Protein AF-A0A0N4X439-F1 (afdb_monomer_lite)

InterPro domains:
  IPR001304 C-type lectin-like [PF00059] (87-167)
  IPR001304 C-type lectin-like [PS50041] (74-163)
  IPR001304 C-type lectin-like [SM00034] (69-178)
  IPR016186 C-type lectin-like/link domain superfamily [G3DSA:3.10.100.10] (68-178)
  IPR016187 C-type lectin fold [SSF56436] (50-163)

Radius of gyration: 21.99 Å; chains: 1; bounding box: 56×57×50 Å

Structure (mmCIF, N/CA/C/O backbone):
data_AF-A0A0N4X439-F1
#
_entry.id   AF-A0A0N4X439-F1
#
loop_
_atom_site.group_PDB
_atom_site.id
_atom_site.type_symbol
_atom_site.label_atom_id
_atom_site.label_alt_id
_atom_site.label_comp_id
_atom_site.label_asym_id
_atom_site.label_entity_id
_atom_site.label_seq_id
_atom_site.pdbx_PDB_ins_code
_atom_site.Cartn_x
_atom_site.Cartn_y
_atom_site.Cartn_z
_atom_site.occupancy
_atom_site.B_iso_or_equiv
_atom_site.auth_seq_id
_atom_site.auth_comp_id
_atom_site.auth_asym_id
_atom_site.auth_atom_id
_atom_site.pdbx_PDB_model_num
ATOM 1 N N . MET A 1 1 ? -13.871 14.972 -14.696 1.00 37.12 1 MET A N 1
ATOM 2 C CA . MET A 1 1 ? -13.386 15.792 -13.571 1.00 37.12 1 MET A CA 1
ATOM 3 C C . MET A 1 1 ? -11.937 15.404 -13.429 1.00 37.12 1 MET A C 1
ATOM 5 O O . MET A 1 1 ? -11.661 14.242 -13.175 1.00 37.12 1 MET A O 1
ATOM 9 N N . ASP A 1 2 ? -11.065 16.296 -13.880 1.00 40.38 2 ASP A N 1
ATOM 10 C CA . ASP A 1 2 ? -9.636 16.041 -14.031 1.00 40.38 2 ASP A CA 1
ATOM 11 C C . ASP A 1 2 ? -8.982 16.461 -12.712 1.00 40.38 2 ASP A C 1
ATOM 13 O O . ASP A 1 2 ? -8.786 17.651 -12.449 1.00 40.38 2 ASP A O 1
ATOM 17 N N . ASP A 1 3 ? -8.785 15.489 -11.824 1.00 44.50 3 ASP A N 1
ATOM 18 C CA . ASP A 1 3 ? -8.271 15.721 -10.478 1.00 44.50 3 ASP A CA 1
ATOM 19 C C . ASP A 1 3 ? -6.761 15.969 -10.565 1.00 44.50 3 ASP A C 1
ATOM 21 O O . ASP A 1 3 ? -5.927 15.061 -10.506 1.00 44.50 3 ASP A O 1
ATOM 25 N N . GLY A 1 4 ? -6.421 17.238 -10.791 1.00 45.78 4 GLY A N 1
ATOM 26 C CA . GLY A 1 4 ? -5.058 17.743 -10.850 1.00 45.78 4 GLY A CA 1
ATOM 27 C C . GLY A 1 4 ? -4.188 17.287 -9.672 1.00 45.78 4 GLY A C 1
ATOM 28 O O . GLY A 1 4 ? -4.619 17.253 -8.524 1.00 45.78 4 GLY A O 1
ATOM 29 N N . MET A 1 5 ? -2.924 16.999 -10.002 1.00 53.34 5 MET A N 1
ATOM 30 C CA . MET A 1 5 ? -1.854 16.444 -9.159 1.00 53.34 5 MET A CA 1
ATOM 31 C C . MET A 1 5 ? -2.091 15.007 -8.678 1.00 53.34 5 MET A C 1
ATOM 33 O O . MET A 1 5 ? -2.625 14.747 -7.604 1.00 53.34 5 MET A O 1
ATOM 37 N N . GLY A 1 6 ? -1.573 14.054 -9.459 1.00 61.41 6 GLY A N 1
ATOM 38 C CA . GLY A 1 6 ? -1.494 12.657 -9.046 1.00 61.41 6 GLY A CA 1
ATOM 39 C C . GLY A 1 6 ? -0.698 12.472 -7.747 1.00 61.41 6 GLY A C 1
ATOM 40 O O . GLY A 1 6 ? 0.216 13.242 -7.430 1.00 61.41 6 GLY A O 1
ATOM 41 N N . GLN A 1 7 ? -1.031 11.421 -7.005 1.00 71.25 7 GLN A N 1
ATOM 42 C CA . GLN A 1 7 ? -0.394 11.075 -5.733 1.00 71.25 7 GLN A CA 1
ATOM 43 C C . GLN A 1 7 ? 0.435 9.800 -5.890 1.00 71.25 7 GLN A C 1
ATOM 45 O O . GLN A 1 7 ? 0.277 9.064 -6.868 1.00 71.25 7 GLN A O 1
ATOM 50 N N . SER A 1 8 ? 1.354 9.556 -4.952 1.00 79.12 8 SER A N 1
ATOM 51 C CA . SER A 1 8 ? 2.033 8.255 -4.896 1.00 79.12 8 SER A CA 1
ATOM 52 C C . SER A 1 8 ? 1.003 7.182 -4.540 1.00 79.12 8 SER A C 1
ATOM 54 O O . SER A 1 8 ? -0.065 7.497 -4.024 1.00 79.12 8 SER A O 1
ATOM 56 N N . PHE A 1 9 ? 1.299 5.912 -4.789 1.00 79.94 9 PHE A N 1
ATOM 57 C CA . PHE A 1 9 ? 0.389 4.826 -4.431 1.00 79.94 9 PHE A CA 1
ATOM 58 C C . PHE A 1 9 ? 1.148 3.593 -3.964 1.00 79.94 9 PHE A C 1
ATOM 60 O O . PHE A 1 9 ? 2.290 3.368 -4.380 1.00 79.94 9 PHE A O 1
ATOM 67 N N . ALA A 1 10 ? 0.519 2.832 -3.073 1.00 83.50 10 ALA A N 1
ATOM 68 C CA . ALA A 1 10 ? 1.019 1.553 -2.599 1.00 83.50 10 ALA A CA 1
ATOM 69 C C . ALA A 1 10 ? 0.072 0.451 -3.071 1.00 83.50 10 ALA A C 1
ATOM 71 O O . ALA A 1 10 ? -1.150 0.608 -3.031 1.00 83.50 10 ALA A O 1
ATOM 72 N N . TYR A 1 11 ? 0.633 -0.654 -3.540 1.00 87.69 11 TYR A N 1
ATOM 73 C CA . TYR A 1 11 ? -0.148 -1.771 -4.045 1.00 87.69 11 TYR A CA 1
ATOM 74 C C . TYR A 1 11 ? 0.388 -3.088 -3.527 1.00 87.69 11 TYR A C 1
ATOM 76 O O . TYR A 1 11 ? 1.586 -3.230 -3.269 1.00 87.69 11 TYR A O 1
ATOM 84 N N . GLU A 1 12 ? -0.524 -4.033 -3.366 1.00 90.94 12 GLU A N 1
ATOM 85 C CA . GLU A 1 12 ? -0.240 -5.346 -2.825 1.00 90.94 12 GLU A CA 1
ATOM 86 C C . GLU A 1 12 ? -0.400 -6.435 -3.876 1.00 90.94 12 GLU A C 1
ATOM 88 O O . GLU A 1 12 ? -1.192 -6.319 -4.817 1.00 90.94 12 GLU A O 1
ATOM 93 N N . LYS A 1 13 ? 0.382 -7.499 -3.709 1.00 89.00 13 LYS A N 1
ATOM 94 C CA . LYS A 1 13 ? 0.334 -8.690 -4.548 1.00 89.00 13 LYS A CA 1
ATOM 95 C C . LYS A 1 13 ? 0.614 -9.944 -3.726 1.00 89.00 13 LYS A C 1
ATOM 97 O O . LYS A 1 13 ? 1.449 -9.929 -2.819 1.00 89.00 13 LYS A O 1
ATOM 102 N N . HIS A 1 14 ? -0.030 -11.055 -4.075 1.00 83.81 14 HIS A N 1
ATOM 103 C CA . HIS A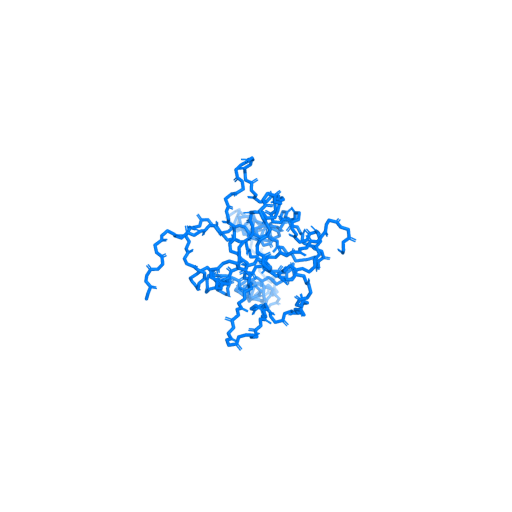 1 14 ? 0.280 -12.349 -3.477 1.00 83.81 14 HIS A CA 1
ATOM 104 C C . HIS A 1 14 ? 1.723 -12.768 -3.785 1.00 83.81 14 HIS A C 1
ATOM 106 O O . HIS A 1 14 ? 2.148 -12.804 -4.939 1.00 83.81 14 HIS A O 1
ATOM 112 N N . LYS A 1 15 ? 2.461 -13.165 -2.742 1.00 69.19 15 LYS A N 1
ATOM 113 C CA . LYS A 1 15 ? 3.865 -13.602 -2.827 1.00 69.19 15 LYS A CA 1
ATOM 114 C C . LYS A 1 15 ? 4.109 -14.729 -3.845 1.00 69.19 15 LYS A C 1
ATOM 116 O O . LYS A 1 15 ? 5.199 -14.827 -4.394 1.00 69.19 15 LYS A O 1
ATOM 121 N N . ASN A 1 16 ? 3.094 -15.556 -4.102 1.00 64.06 16 ASN A N 1
ATOM 122 C CA . ASN A 1 16 ? 3.190 -16.746 -4.951 1.00 64.06 16 ASN A CA 1
ATOM 123 C C . ASN A 1 16 ? 2.670 -16.534 -6.385 1.00 64.06 16 ASN A C 1
ATOM 125 O O . ASN A 1 16 ? 2.651 -17.479 -7.169 1.00 64.06 16 ASN A O 1
ATOM 129 N N . GLU A 1 17 ? 2.238 -15.326 -6.754 1.00 59.78 17 GLU A N 1
ATOM 130 C CA . GLU A 1 17 ? 1.766 -15.051 -8.114 1.00 59.78 17 GLU A CA 1
ATOM 131 C C . GLU A 1 17 ? 2.935 -14.710 -9.046 1.00 59.78 17 GLU A C 1
ATOM 133 O O . GLU A 1 17 ? 3.241 -13.544 -9.330 1.00 59.78 17 GLU A O 1
ATOM 138 N N . MET A 1 18 ? 3.596 -15.758 -9.540 1.00 47.88 18 MET A N 1
ATOM 139 C CA . MET A 1 18 ? 4.595 -15.668 -10.604 1.00 47.88 18 MET A CA 1
ATOM 140 C C . MET A 1 18 ? 3.957 -15.151 -11.904 1.00 47.88 18 MET A C 1
ATOM 142 O O . MET A 1 18 ? 2.760 -15.313 -12.154 1.00 47.88 18 MET A O 1
ATOM 146 N N . HIS A 1 19 ? 4.734 -14.462 -12.741 1.00 52.41 19 HIS A N 1
ATOM 147 C CA . HIS A 1 19 ? 4.234 -13.965 -14.018 1.00 52.41 19 HIS A CA 1
ATOM 148 C C . HIS A 1 19 ? 3.941 -15.172 -14.945 1.00 52.41 19 HIS A C 1
ATOM 150 O O . HIS A 1 19 ? 4.848 -15.941 -15.226 1.00 52.41 19 HIS A O 1
ATOM 156 N N . PRO A 1 20 ? 2.730 -15.367 -15.496 1.00 46.75 20 PRO A N 1
ATOM 157 C CA . PRO A 1 20 ? 2.397 -16.554 -16.285 1.00 46.75 20 PRO A CA 1
ATOM 158 C C . PRO A 1 20 ? 3.124 -16.617 -17.628 1.00 46.75 20 PRO A C 1
ATOM 160 O O . PRO A 1 20 ? 3.239 -17.693 -18.197 1.00 46.75 20 PRO A O 1
ATOM 163 N N . LYS A 1 21 ? 3.693 -15.502 -18.120 1.00 48.53 21 LYS A N 1
ATOM 164 C CA . LYS A 1 21 ? 4.634 -15.569 -19.258 1.00 48.53 21 LYS A CA 1
ATOM 165 C C . LYS A 1 21 ? 5.947 -16.280 -18.902 1.00 48.53 21 LYS A C 1
ATOM 167 O O . LYS A 1 21 ? 6.631 -16.742 -19.800 1.00 48.53 21 LYS A O 1
ATOM 172 N N . GLU A 1 22 ? 6.297 -16.340 -17.622 1.00 52.00 22 GLU A N 1
ATOM 173 C CA . GLU A 1 22 ? 7.492 -17.011 -17.104 1.00 52.00 22 GLU A CA 1
ATOM 174 C C . GLU A 1 22 ? 7.199 -18.497 -16.849 1.00 52.00 22 GLU A C 1
ATOM 176 O O . GLU A 1 22 ? 7.981 -19.349 -17.249 1.00 52.00 22 GLU A O 1
ATOM 181 N N . GLU A 1 23 ? 6.008 -18.826 -16.332 1.00 48.81 23 GLU A N 1
ATOM 182 C CA . GLU A 1 23 ? 5.545 -20.215 -16.174 1.00 48.81 23 GLU A CA 1
ATOM 183 C C . GLU A 1 23 ? 5.396 -20.952 -17.519 1.00 48.81 23 GLU A C 1
ATOM 185 O O . GLU A 1 23 ? 5.791 -22.112 -17.638 1.00 48.81 23 GLU A O 1
ATOM 190 N N . GLU A 1 24 ? 4.855 -20.300 -18.556 1.00 54.91 24 GLU A N 1
ATOM 191 C CA . GLU A 1 24 ? 4.787 -20.904 -19.896 1.00 54.91 24 GLU A CA 1
ATOM 192 C C . GLU A 1 24 ? 6.166 -21.077 -20.533 1.00 54.91 24 GLU A C 1
ATOM 194 O O . GLU A 1 24 ? 6.411 -22.079 -21.206 1.00 54.91 24 GLU A O 1
ATOM 199 N N . PHE A 1 25 ? 7.082 -20.137 -20.295 1.00 54.41 25 PHE A N 1
ATOM 200 C CA . PHE A 1 25 ? 8.450 -20.229 -20.787 1.00 54.41 25 PHE A CA 1
ATOM 201 C C . PHE A 1 25 ? 9.193 -21.396 -20.117 1.00 54.41 25 PHE A C 1
ATOM 203 O O . PHE A 1 25 ? 9.752 -22.232 -20.822 1.00 54.41 25 PHE A O 1
ATOM 210 N N . GLU A 1 26 ? 9.095 -21.544 -18.792 1.00 55.72 26 GLU A N 1
ATOM 211 C CA . GLU A 1 26 ? 9.622 -22.693 -18.034 1.00 55.72 26 GLU A CA 1
ATOM 212 C C . GLU A 1 26 ? 9.026 -24.030 -18.506 1.00 55.72 26 GLU A C 1
ATOM 214 O O . GLU A 1 26 ? 9.758 -24.992 -18.759 1.00 55.72 26 GLU A O 1
ATOM 219 N N . LYS A 1 27 ? 7.704 -24.097 -18.727 1.00 55.94 27 LYS A N 1
ATOM 220 C CA . LYS A 1 27 ? 7.048 -25.302 -19.268 1.00 55.94 27 LYS A CA 1
ATOM 221 C C . LYS A 1 27 ? 7.543 -25.652 -20.673 1.00 55.94 27 LYS A C 1
ATOM 223 O O . LYS A 1 27 ? 7.766 -26.829 -20.956 1.00 55.94 27 LYS A O 1
ATOM 228 N N . LEU A 1 28 ? 7.744 -24.661 -21.544 1.00 57.59 28 LEU A N 1
ATOM 229 C CA . LEU A 1 28 ? 8.279 -24.862 -22.897 1.00 57.59 28 LEU A CA 1
ATOM 230 C C . LEU A 1 28 ? 9.738 -25.334 -22.876 1.00 57.59 28 LEU A C 1
ATOM 232 O O . LEU A 1 28 ? 10.108 -26.230 -23.640 1.00 57.59 28 LEU A O 1
ATOM 236 N N . LEU A 1 29 ? 10.553 -24.783 -21.978 1.00 56.50 29 LEU A N 1
ATOM 237 C CA . LEU A 1 29 ? 11.949 -25.178 -21.806 1.00 56.50 29 LEU A CA 1
ATOM 238 C C . LEU A 1 29 ? 12.058 -26.610 -21.300 1.00 56.50 29 LEU A C 1
ATOM 240 O O . LEU A 1 29 ? 12.725 -27.424 -21.939 1.00 56.50 29 LEU A O 1
ATOM 244 N N . MET A 1 30 ? 11.332 -26.953 -20.233 1.00 57.75 30 MET A N 1
ATOM 245 C CA . MET A 1 30 ? 11.278 -28.323 -19.721 1.00 57.75 30 MET A CA 1
ATOM 246 C C . MET A 1 30 ? 10.784 -29.304 -20.787 1.00 57.75 30 MET A C 1
ATOM 248 O O . MET A 1 30 ? 11.376 -30.365 -20.978 1.00 57.75 30 MET A O 1
ATOM 252 N N . TYR A 1 31 ? 9.751 -28.935 -21.546 1.00 60.59 31 TYR A N 1
ATOM 253 C CA . TYR A 1 31 ? 9.226 -29.763 -22.629 1.00 60.59 31 TYR A CA 1
ATOM 254 C C . TYR A 1 31 ? 10.255 -30.011 -23.747 1.00 60.59 31 TYR A C 1
ATOM 256 O O . TYR A 1 31 ? 10.371 -31.138 -24.234 1.00 60.59 31 TYR A O 1
ATOM 264 N N . SER A 1 32 ? 11.040 -28.997 -24.128 1.00 54.56 32 SER A N 1
ATOM 265 C CA . SER A 1 32 ? 12.097 -29.137 -25.142 1.00 54.56 32 SER A CA 1
ATOM 266 C C . SER A 1 32 ? 13.274 -30.009 -24.682 1.00 54.56 32 SER A C 1
ATOM 268 O O . SER A 1 32 ? 13.804 -30.784 -25.480 1.00 54.56 32 SER A O 1
ATOM 270 N N . VAL A 1 33 ? 13.630 -29.943 -23.392 1.00 58.41 33 VAL A N 1
ATOM 271 C CA . VAL A 1 33 ? 14.689 -30.754 -22.767 1.00 58.41 33 VAL A CA 1
ATOM 272 C C . VAL A 1 33 ? 14.274 -32.225 -22.662 1.00 58.41 33 VAL A C 1
ATOM 274 O O . VAL A 1 33 ? 15.078 -33.113 -22.928 1.00 58.41 33 VAL A O 1
ATOM 277 N N . ILE A 1 34 ? 13.009 -32.500 -22.328 1.00 57.09 34 ILE A N 1
ATOM 278 C CA . ILE A 1 34 ? 12.497 -33.868 -22.141 1.00 57.09 34 ILE A CA 1
ATOM 279 C C . ILE A 1 34 ? 12.290 -34.596 -23.482 1.00 57.09 34 ILE A C 1
ATOM 281 O O . ILE A 1 34 ? 12.507 -35.805 -23.562 1.00 57.09 34 ILE A O 1
ATOM 285 N N . LYS A 1 35 ? 11.880 -33.894 -24.551 1.00 55.78 35 LYS A N 1
ATOM 286 C CA . LYS A 1 35 ? 11.584 -34.523 -25.855 1.00 55.78 35 LYS A CA 1
ATOM 287 C C . LYS A 1 35 ? 12.792 -34.772 -26.761 1.00 55.78 35 LYS A C 1
ATOM 289 O O . LYS A 1 35 ? 12.646 -35.512 -27.730 1.00 55.78 35 LYS A O 1
ATOM 294 N N . ASN A 1 36 ? 13.960 -34.207 -26.456 1.00 49.03 36 ASN A N 1
ATOM 295 C CA . ASN A 1 36 ? 15.208 -34.473 -27.178 1.00 49.03 36 ASN A CA 1
ATOM 296 C C . ASN A 1 36 ? 16.216 -35.200 -26.271 1.00 49.03 36 ASN A C 1
ATOM 298 O O . ASN A 1 36 ? 17.145 -34.573 -25.757 1.00 49.03 36 ASN A O 1
ATOM 302 N N . PRO A 1 37 ? 16.075 -36.523 -26.065 1.00 48.06 37 PRO A N 1
ATOM 303 C CA . PRO A 1 37 ? 17.110 -37.304 -25.405 1.00 48.06 37 PRO A CA 1
ATOM 304 C C . PRO A 1 37 ? 18.394 -37.247 -26.244 1.00 48.06 37 PRO A C 1
ATOM 306 O O . PRO A 1 37 ? 18.411 -37.604 -27.425 1.00 48.06 37 PRO A O 1
ATOM 309 N N . ILE A 1 38 ? 19.465 -36.749 -25.627 1.00 57.25 38 ILE A N 1
ATOM 310 C CA . ILE A 1 38 ? 20.761 -36.466 -26.247 1.00 57.25 38 ILE A CA 1
ATOM 311 C C . ILE A 1 38 ? 21.395 -37.776 -26.744 1.00 57.25 38 ILE A C 1
ATOM 313 O O . ILE A 1 38 ? 22.134 -38.440 -26.026 1.00 57.25 38 ILE A O 1
ATOM 317 N N . SER A 1 39 ? 21.113 -38.148 -27.992 1.00 50.69 39 SER A N 1
ATOM 318 C CA . SER A 1 39 ? 21.752 -39.267 -28.708 1.00 50.69 39 SER A CA 1
ATOM 319 C C . SER A 1 39 ? 22.757 -38.796 -29.767 1.00 50.69 39 SER A C 1
ATOM 321 O O . SER A 1 39 ? 23.228 -39.570 -30.593 1.00 50.69 39 SER A O 1
ATOM 323 N N . SER A 1 40 ? 23.159 -37.527 -29.704 1.00 50.97 40 SER A N 1
ATOM 324 C CA . SER A 1 40 ? 24.302 -36.988 -30.439 1.00 50.97 40 SER A CA 1
ATOM 325 C C . SER A 1 40 ? 25.031 -35.993 -29.542 1.00 50.97 40 SER A C 1
ATOM 327 O O . SER A 1 40 ? 24.826 -34.783 -29.617 1.00 50.97 40 SER A O 1
ATOM 329 N N . LEU A 1 41 ? 25.875 -36.504 -28.640 1.00 54.56 41 LEU A N 1
ATOM 330 C CA . LEU A 1 41 ? 26.875 -35.693 -27.942 1.00 54.56 41 LEU A CA 1
ATOM 331 C C . LEU A 1 41 ? 27.996 -35.329 -28.931 1.00 54.56 41 LEU A C 1
ATOM 333 O O . LEU A 1 41 ? 29.147 -35.741 -28.793 1.00 54.56 41 LEU A O 1
ATOM 337 N N . CYS A 1 42 ? 27.656 -34.546 -29.956 1.00 49.53 42 CYS A N 1
ATOM 338 C CA . CYS A 1 42 ? 28.633 -33.697 -30.617 1.00 49.53 42 CYS A CA 1
ATOM 339 C C . CYS A 1 42 ? 29.165 -32.761 -29.530 1.00 49.53 42 CYS A C 1
ATOM 341 O O . CYS A 1 42 ? 28.351 -32.135 -28.849 1.00 49.53 42 CYS A O 1
ATOM 343 N N . ARG A 1 43 ? 30.4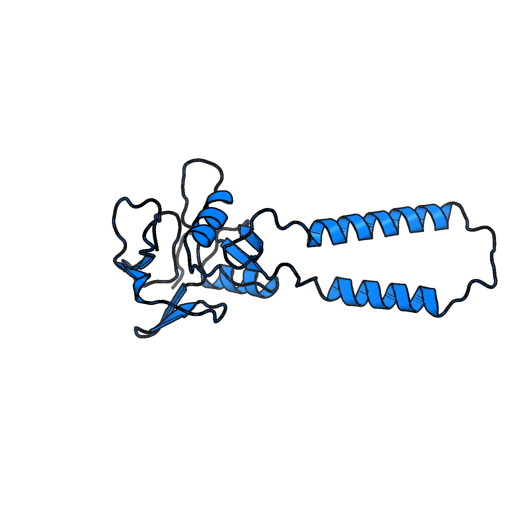93 -32.746 -29.319 1.00 59.47 43 ARG A N 1
ATOM 344 C CA . ARG A 1 43 ? 31.212 -31.891 -28.354 1.00 59.47 43 ARG A CA 1
ATOM 345 C C . ARG A 1 43 ? 30.409 -30.619 -28.118 1.00 59.47 43 ARG A C 1
ATOM 347 O O . ARG A 1 43 ? 30.313 -29.816 -29.045 1.00 59.47 43 ARG A O 1
ATOM 354 N N . ILE A 1 44 ? 29.783 -30.485 -26.945 1.00 58.91 44 ILE A N 1
ATOM 355 C CA . ILE A 1 44 ? 28.987 -29.300 -26.619 1.00 58.91 44 ILE A CA 1
ATOM 356 C C . ILE A 1 44 ? 29.923 -28.126 -26.873 1.00 58.91 44 ILE A C 1
ATOM 358 O O . ILE A 1 44 ? 30.952 -27.995 -26.213 1.00 58.91 44 ILE A O 1
ATOM 362 N N . SER A 1 45 ? 29.658 -27.376 -27.944 1.00 65.19 45 SER A N 1
ATOM 363 C CA . SER A 1 45 ? 30.556 -26.302 -28.343 1.00 65.19 45 SER A CA 1
ATOM 364 C C . SER A 1 45 ? 30.641 -25.343 -27.164 1.00 65.19 45 SER A C 1
ATOM 366 O O . SER A 1 45 ? 29.626 -25.093 -26.514 1.00 65.19 45 SER A O 1
ATOM 368 N N . VAL A 1 46 ? 31.820 -24.776 -26.905 1.00 68.44 46 VAL A N 1
ATOM 369 C CA . VAL A 1 46 ? 32.007 -23.739 -25.873 1.00 68.44 46 VAL A CA 1
ATOM 370 C C . VAL A 1 46 ? 30.945 -22.636 -26.022 1.00 68.44 46 VAL A C 1
ATOM 372 O O . VAL A 1 46 ? 30.512 -22.047 -25.039 1.00 68.44 46 VAL A O 1
ATOM 375 N N . VAL A 1 47 ? 30.443 -22.418 -27.244 1.00 73.44 47 VAL A N 1
ATOM 376 C CA . VAL A 1 47 ? 29.308 -21.536 -27.549 1.00 73.44 47 VAL A CA 1
ATOM 377 C C . VAL A 1 47 ? 28.007 -21.977 -26.862 1.00 73.44 47 VAL A C 1
ATOM 379 O O . VAL A 1 47 ? 27.353 -21.150 -26.241 1.00 73.44 47 VAL A O 1
ATOM 382 N N . MET A 1 48 ? 27.632 -23.257 -26.916 1.00 78.38 48 MET A N 1
ATOM 383 C CA . MET A 1 48 ? 26.408 -23.772 -26.285 1.00 78.38 48 MET A CA 1
ATOM 384 C C . MET A 1 48 ? 26.492 -23.766 -24.755 1.00 78.38 48 MET A C 1
ATOM 386 O O . MET A 1 48 ? 25.500 -23.469 -24.100 1.00 78.38 48 MET A O 1
ATOM 390 N N . GLU A 1 49 ? 27.668 -24.023 -24.179 1.00 81.62 49 GLU A N 1
ATOM 391 C CA . GLU A 1 49 ? 27.882 -23.910 -22.730 1.00 81.62 49 GLU A CA 1
ATOM 392 C C . GLU A 1 49 ? 27.785 -22.452 -22.259 1.00 81.62 49 GLU A C 1
ATOM 394 O O . GLU A 1 49 ? 27.120 -22.159 -21.269 1.00 81.62 49 GLU A O 1
ATOM 399 N N . ARG A 1 50 ? 28.367 -21.511 -23.016 1.00 80.00 50 ARG A N 1
ATOM 400 C CA . ARG A 1 50 ? 28.223 -20.068 -22.765 1.00 80.00 50 ARG A CA 1
ATOM 401 C C . ARG A 1 50 ? 26.766 -19.623 -22.882 1.00 80.00 50 ARG A C 1
ATOM 403 O O . ARG A 1 50 ? 26.300 -18.871 -22.035 1.00 80.00 50 ARG A O 1
ATOM 410 N N . LEU A 1 51 ? 26.037 -20.103 -23.889 1.00 80.69 51 LEU A N 1
ATOM 411 C CA . LEU A 1 51 ? 24.612 -19.808 -24.055 1.00 80.69 51 LEU A CA 1
ATOM 412 C C . LEU A 1 51 ? 23.775 -20.391 -22.912 1.00 80.69 51 LEU A C 1
ATOM 414 O O . LEU A 1 51 ? 22.898 -19.699 -22.406 1.00 80.69 51 LEU A O 1
ATOM 418 N N . LEU A 1 52 ? 24.081 -21.606 -22.449 1.00 84.69 52 LEU A N 1
ATOM 419 C CA . LEU A 1 52 ? 23.429 -22.208 -21.288 1.00 84.69 52 LEU A CA 1
ATOM 420 C C . LEU A 1 52 ? 23.722 -21.420 -20.004 1.00 84.69 52 LEU A C 1
ATOM 422 O O . LEU A 1 52 ? 22.813 -21.177 -19.220 1.00 84.69 52 LEU A O 1
ATOM 426 N N . GLN A 1 53 ? 24.960 -20.967 -19.800 1.00 84.75 53 GLN A N 1
ATOM 427 C CA . GLN A 1 53 ? 25.323 -20.126 -18.655 1.00 84.75 53 GLN A CA 1
ATOM 428 C C . GLN A 1 53 ? 24.619 -18.764 -18.692 1.00 84.75 53 GLN A C 1
ATOM 430 O O . GLN A 1 53 ? 24.129 -18.307 -17.663 1.00 84.75 53 GLN A O 1
ATOM 435 N N . LEU A 1 54 ? 24.514 -18.132 -19.865 1.00 83.31 54 LEU A N 1
ATOM 436 C CA . LEU A 1 54 ? 23.757 -16.887 -20.040 1.00 83.31 54 LEU A CA 1
ATOM 437 C C . LEU A 1 54 ? 22.261 -17.098 -19.805 1.00 83.31 54 LEU A C 1
ATOM 439 O O . LEU A 1 54 ? 21.604 -16.251 -19.208 1.00 83.31 54 LEU A O 1
ATOM 443 N N . PHE A 1 55 ? 21.738 -18.240 -20.240 1.00 85.25 55 PHE A N 1
ATOM 444 C CA . PHE A 1 55 ? 20.348 -18.615 -20.058 1.00 85.25 55 PHE A CA 1
ATOM 445 C C . PHE A 1 55 ? 20.009 -18.873 -18.583 1.00 85.25 55 PHE A C 1
ATOM 447 O O . PHE A 1 55 ? 19.072 -18.28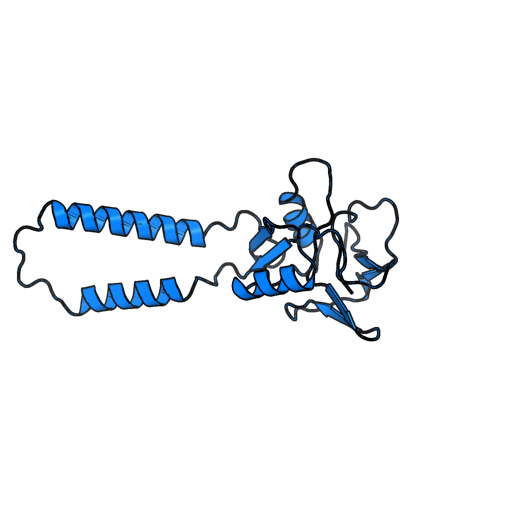2 -18.056 1.00 85.25 55 PHE A O 1
ATOM 454 N N . LEU A 1 56 ? 20.821 -19.671 -17.883 1.00 84.44 56 LEU A N 1
ATOM 455 C CA . LEU A 1 56 ? 20.710 -19.875 -16.435 1.00 84.44 56 LEU A CA 1
ATOM 456 C C . LEU A 1 56 ? 20.905 -18.556 -15.666 1.00 84.44 56 LEU A C 1
ATOM 458 O O . LEU A 1 56 ? 20.199 -18.294 -14.696 1.00 84.44 56 LEU A O 1
ATOM 462 N N . GLY A 1 57 ? 21.810 -17.687 -16.121 1.00 82.31 57 GLY A N 1
ATOM 463 C CA . GLY A 1 57 ? 21.980 -16.330 -15.595 1.00 82.31 57 GLY A CA 1
ATOM 464 C C . GLY A 1 57 ? 20.730 -15.461 -15.767 1.00 82.31 57 GLY A C 1
ATOM 465 O O . GLY A 1 57 ? 20.307 -14.786 -14.836 1.00 82.31 57 GLY A O 1
ATOM 466 N N . TYR A 1 58 ? 20.084 -15.513 -16.930 1.00 83.25 58 TYR A N 1
ATOM 467 C CA . TYR A 1 58 ? 18.826 -14.812 -17.170 1.00 83.25 58 TYR A CA 1
ATOM 468 C C . TYR A 1 58 ? 17.685 -15.369 -16.313 1.00 83.25 58 TYR A C 1
ATOM 470 O O . TYR A 1 58 ? 16.983 -14.586 -15.681 1.00 83.25 58 TYR A O 1
ATOM 478 N N . LEU A 1 59 ? 17.533 -16.697 -16.235 1.00 78.12 59 LEU A N 1
ATOM 479 C CA . LEU A 1 59 ? 16.519 -17.337 -15.393 1.00 78.12 59 LEU A CA 1
ATOM 480 C C . LEU A 1 59 ? 16.707 -16.982 -13.920 1.00 78.12 59 LEU A C 1
ATOM 482 O O . LEU A 1 59 ? 15.755 -16.598 -13.256 1.00 78.12 59 LEU A O 1
ATOM 486 N N . THR A 1 60 ? 17.936 -17.043 -13.406 1.00 74.44 60 THR A N 1
ATOM 487 C CA . THR A 1 60 ? 18.211 -16.644 -12.018 1.00 74.44 60 THR A CA 1
ATOM 488 C C . THR A 1 60 ? 17.894 -15.172 -11.770 1.00 74.44 60 THR A C 1
ATOM 490 O O . THR A 1 60 ? 17.276 -14.859 -10.758 1.00 74.44 60 THR A O 1
ATOM 493 N N . VAL A 1 61 ? 18.233 -14.266 -12.693 1.00 69.69 61 VAL A N 1
ATOM 494 C CA . VAL A 1 61 ? 17.874 -12.841 -12.588 1.00 69.69 61 VAL A CA 1
ATOM 495 C C . VAL A 1 61 ? 16.360 -12.625 -12.665 1.00 69.69 61 VAL A C 1
ATOM 497 O O . VAL A 1 61 ? 15.826 -11.830 -11.893 1.00 69.69 61 VAL A O 1
ATOM 500 N N . ALA A 1 62 ? 15.658 -13.332 -13.551 1.00 64.19 62 ALA A N 1
ATOM 501 C CA . ALA A 1 62 ? 14.209 -13.245 -13.710 1.00 64.19 62 ALA A CA 1
ATOM 502 C C . ALA A 1 62 ? 13.476 -13.770 -12.463 1.00 64.19 62 ALA A C 1
ATOM 504 O O . ALA A 1 62 ? 12.677 -13.043 -11.874 1.00 64.19 62 ALA A O 1
ATOM 505 N N . VAL A 1 63 ? 13.880 -14.939 -11.956 1.00 64.12 63 VAL A N 1
ATOM 506 C CA . VAL A 1 63 ? 13.392 -15.526 -10.700 1.00 64.12 63 VAL A CA 1
ATOM 507 C C . VAL A 1 63 ? 13.661 -14.592 -9.522 1.00 64.12 63 VAL A C 1
ATOM 509 O O . VAL A 1 63 ? 12.749 -14.305 -8.754 1.00 64.12 63 VAL A O 1
ATOM 512 N N . VAL A 1 64 ? 14.874 -14.046 -9.386 1.00 61.16 64 VAL A N 1
ATOM 513 C CA . VAL A 1 64 ? 15.198 -13.079 -8.322 1.00 61.16 64 VAL A CA 1
ATOM 514 C C . VAL A 1 64 ? 14.354 -11.808 -8.457 1.00 61.16 64 VAL A C 1
ATOM 516 O O . VAL A 1 64 ? 13.824 -11.330 -7.457 1.00 61.16 64 VAL A O 1
ATOM 519 N N . SER A 1 65 ? 14.149 -11.295 -9.672 1.00 55.16 65 SER A N 1
ATOM 520 C CA . SER A 1 65 ? 13.268 -10.151 -9.943 1.00 55.16 65 SER A CA 1
ATOM 521 C C . SER A 1 65 ? 11.786 -10.457 -9.675 1.00 55.16 65 SER A C 1
ATOM 523 O O . SER A 1 65 ? 11.028 -9.544 -9.350 1.00 55.16 65 SER A O 1
ATOM 525 N N . GLY A 1 66 ? 11.362 -11.717 -9.792 1.00 54.06 66 GLY A N 1
ATOM 526 C CA . GLY A 1 66 ? 10.050 -12.207 -9.360 1.00 54.06 66 GLY A CA 1
ATOM 527 C C . GLY A 1 66 ? 9.949 -12.382 -7.840 1.00 54.06 66 GLY A C 1
ATOM 528 O O . GLY A 1 66 ? 8.868 -12.238 -7.275 1.00 54.06 66 GLY A O 1
ATOM 529 N N . ILE A 1 67 ? 11.083 -12.618 -7.172 1.00 59.94 67 ILE A N 1
ATOM 530 C CA . ILE A 1 67 ? 11.221 -12.735 -5.715 1.00 59.94 67 ILE A CA 1
ATOM 531 C C . ILE A 1 67 ? 11.315 -11.369 -5.018 1.00 59.94 67 ILE A C 1
ATOM 533 O O . ILE A 1 67 ? 11.075 -11.341 -3.813 1.00 59.94 67 ILE A O 1
ATOM 537 N N . THR A 1 68 ? 11.638 -10.250 -5.698 1.00 64.19 68 THR A N 1
ATOM 538 C CA . THR A 1 68 ? 11.891 -8.933 -5.055 1.00 64.19 68 THR A CA 1
ATOM 539 C C . THR A 1 68 ? 10.655 -8.310 -4.390 1.00 64.19 68 THR A C 1
ATOM 541 O O . THR A 1 68 ? 10.078 -7.317 -4.827 1.00 64.19 68 THR A O 1
ATOM 544 N N . CYS A 1 69 ? 10.275 -8.905 -3.276 1.00 76.12 69 CYS A N 1
ATOM 545 C CA . CYS A 1 69 ? 9.271 -8.518 -2.321 1.00 76.12 69 CYS A CA 1
ATOM 546 C C . CYS A 1 69 ? 10.034 -8.097 -1.071 1.00 76.12 69 CYS A C 1
ATOM 548 O O . CYS A 1 69 ? 10.405 -8.923 -0.241 1.00 76.12 69 CYS A O 1
ATOM 550 N N . VAL A 1 70 ? 10.376 -6.812 -1.002 1.00 76.88 70 VAL A N 1
ATOM 551 C CA . VAL A 1 70 ? 11.214 -6.278 0.083 1.00 76.88 70 VAL A CA 1
ATOM 552 C C . VAL A 1 70 ? 10.377 -5.992 1.331 1.00 76.88 70 VAL A C 1
ATOM 554 O O . VAL A 1 70 ? 10.890 -6.074 2.440 1.00 76.88 70 VAL A O 1
ATOM 557 N N . GLN A 1 71 ? 9.091 -5.675 1.152 1.00 86.62 71 GLN A N 1
ATOM 558 C CA . GLN A 1 71 ? 8.167 -5.343 2.234 1.00 86.62 71 GLN A CA 1
ATOM 559 C C . GLN A 1 71 ? 6.933 -6.241 2.185 1.00 86.62 71 GLN A C 1
ATOM 561 O O . GLN A 1 71 ? 6.358 -6.457 1.116 1.00 86.62 71 GLN A O 1
ATOM 566 N N . LEU A 1 72 ? 6.538 -6.750 3.352 1.00 89.38 72 LEU A N 1
ATOM 567 C CA . LEU A 1 72 ? 5.382 -7.621 3.545 1.00 89.38 72 LEU A CA 1
ATOM 568 C C . LEU A 1 72 ? 4.390 -6.972 4.504 1.00 89.38 72 LEU A C 1
ATOM 570 O O . LEU A 1 72 ? 4.793 -6.353 5.485 1.00 89.38 72 LEU A O 1
ATOM 574 N N . ASN A 1 73 ? 3.104 -7.166 4.235 1.00 89.62 73 ASN A N 1
ATOM 575 C CA . ASN A 1 73 ? 2.021 -6.720 5.107 1.00 89.62 73 ASN A CA 1
ATOM 576 C C . ASN A 1 73 ? 1.577 -7.816 6.101 1.00 89.62 73 ASN A C 1
ATOM 578 O O . ASN A 1 73 ? 2.145 -8.915 6.126 1.00 89.62 73 ASN A O 1
ATOM 582 N N . GLY A 1 74 ? 0.546 -7.547 6.913 1.00 87.19 74 GLY A N 1
ATOM 583 C CA . GLY A 1 74 ? 0.054 -8.482 7.936 1.00 87.19 74 GLY A CA 1
ATOM 584 C C . GLY A 1 74 ? -0.464 -9.813 7.375 1.00 87.19 74 GLY A C 1
ATOM 585 O O . GLY A 1 74 ? -0.433 -10.836 8.062 1.00 87.19 74 GLY A O 1
ATOM 586 N N . ARG A 1 75 ? -0.861 -9.822 6.097 1.00 89.69 75 ARG A N 1
ATOM 587 C CA . ARG A 1 75 ? -1.384 -10.978 5.348 1.00 89.69 75 ARG A CA 1
ATOM 588 C C . ARG A 1 75 ? -0.331 -11.669 4.474 1.00 89.69 75 ARG A C 1
ATOM 590 O O . ARG A 1 75 ? -0.676 -12.541 3.681 1.00 89.69 75 ARG A O 1
ATOM 597 N N . ASN A 1 76 ? 0.952 -11.324 4.627 1.00 88.75 76 ASN A N 1
ATOM 598 C CA . ASN A 1 76 ? 2.061 -11.882 3.842 1.00 88.75 76 ASN A CA 1
ATOM 599 C C . ASN A 1 76 ? 1.943 -11.587 2.327 1.00 88.75 76 ASN A C 1
ATOM 601 O O . ASN A 1 76 ? 2.387 -12.375 1.486 1.00 88.75 76 ASN A O 1
ATOM 605 N N . HIS A 1 77 ? 1.345 -10.445 1.977 1.00 89.38 77 HIS A N 1
ATOM 606 C CA . HIS A 1 77 ? 1.347 -9.891 0.624 1.00 89.38 77 HIS A CA 1
ATOM 607 C C . HIS A 1 77 ? 2.524 -8.933 0.450 1.00 89.38 77 HIS A C 1
ATOM 609 O O . HIS A 1 77 ? 2.909 -8.217 1.376 1.00 89.38 77 HIS A O 1
ATOM 615 N N . CYS A 1 78 ? 3.078 -8.913 -0.756 1.00 89.94 78 CYS A N 1
ATOM 616 C CA . CYS A 1 78 ? 4.172 -8.038 -1.144 1.00 89.94 78 CYS A CA 1
ATOM 617 C C . CYS A 1 78 ? 3.666 -6.629 -1.391 1.00 89.94 78 CYS A C 1
ATOM 619 O O . CYS A 1 78 ? 2.775 -6.442 -2.217 1.00 89.94 78 CYS A O 1
ATOM 621 N N . ILE A 1 79 ? 4.253 -5.653 -0.701 1.00 88.62 79 ILE A N 1
ATOM 622 C CA . ILE A 1 79 ? 3.879 -4.244 -0.806 1.00 88.62 79 ILE A CA 1
ATOM 623 C C . ILE A 1 79 ? 4.896 -3.516 -1.677 1.00 88.62 79 ILE A C 1
ATOM 625 O O . ILE A 1 79 ? 6.105 -3.548 -1.440 1.00 88.62 79 ILE A O 1
ATOM 629 N N . HIS A 1 80 ? 4.385 -2.841 -2.701 1.00 87.25 80 HIS A N 1
ATOM 630 C CA . HIS A 1 80 ? 5.171 -2.113 -3.684 1.00 87.25 80 HIS A CA 1
ATOM 631 C C . HIS A 1 80 ? 4.713 -0.661 -3.782 1.00 87.25 80 HIS A C 1
ATOM 633 O O . HIS A 1 80 ? 3.527 -0.350 -3.686 1.00 87.25 80 HIS A O 1
ATOM 639 N N . LYS A 1 81 ? 5.666 0.235 -4.046 1.00 86.00 81 LYS A N 1
ATOM 640 C CA . LYS A 1 81 ? 5.398 1.642 -4.343 1.00 86.00 81 LYS A CA 1
ATOM 641 C C . LYS A 1 81 ? 5.306 1.864 -5.848 1.00 86.00 81 LYS A C 1
ATOM 643 O O . LYS A 1 81 ? 6.202 1.477 -6.597 1.00 86.00 81 LYS A O 1
ATOM 648 N N . GLY A 1 82 ? 4.261 2.560 -6.280 1.00 83.56 82 GLY A N 1
ATOM 649 C CA . GLY A 1 82 ? 4.172 3.108 -7.626 1.00 83.56 82 GLY A CA 1
ATOM 650 C C . GLY A 1 82 ? 5.256 4.157 -7.882 1.00 83.56 82 GLY A C 1
ATOM 651 O O . GLY A 1 82 ? 5.474 5.055 -7.070 1.00 83.56 82 GLY A O 1
ATOM 652 N N . SER A 1 83 ? 5.935 4.069 -9.027 1.00 81.81 83 SER A N 1
ATOM 653 C CA . SER A 1 83 ? 6.964 5.041 -9.430 1.00 81.81 83 SER A CA 1
ATOM 654 C C . SER A 1 83 ? 6.391 6.350 -9.979 1.00 81.81 83 SER A C 1
ATOM 656 O O . SER A 1 83 ? 7.112 7.337 -10.102 1.00 81.81 83 SER A O 1
ATOM 658 N N . HIS A 1 84 ? 5.099 6.362 -10.305 1.00 82.69 84 HIS A N 1
ATOM 659 C CA . HIS A 1 84 ? 4.418 7.498 -10.904 1.00 82.69 84 HIS A CA 1
ATOM 660 C C . HIS A 1 84 ? 3.395 8.087 -9.944 1.00 82.69 84 HIS A C 1
ATOM 662 O O . HIS A 1 84 ? 2.834 7.398 -9.095 1.00 82.69 84 HIS A O 1
ATOM 668 N N . LYS A 1 85 ? 3.132 9.376 -10.133 1.00 83.94 85 LYS A N 1
ATOM 669 C CA . LYS A 1 85 ? 2.067 10.099 -9.456 1.00 83.94 85 LYS A CA 1
ATOM 670 C C . LYS A 1 85 ? 0.840 10.142 -10.354 1.00 83.94 85 LYS A C 1
ATOM 672 O O . LYS A 1 85 ? 0.857 10.850 -11.360 1.00 83.94 85 LYS A O 1
ATOM 677 N N . TRP A 1 86 ? -0.204 9.396 -10.012 1.00 85.31 86 TRP A N 1
ATOM 678 C CA . TRP A 1 86 ? -1.395 9.238 -10.854 1.00 85.31 86 TRP A CA 1
ATOM 679 C C . TRP A 1 86 ? -2.694 9.473 -10.079 1.00 85.31 86 TRP A C 1
ATOM 681 O O . TRP A 1 86 ? -2.689 9.571 -8.848 1.00 85.31 86 TRP A O 1
ATOM 691 N N . SER A 1 87 ? -3.806 9.597 -10.815 1.00 84.94 87 SER A N 1
ATOM 692 C CA . SER A 1 87 ? -5.140 9.527 -10.215 1.00 84.94 87 SER A CA 1
ATOM 693 C C . SER A 1 87 ? -5.340 8.159 -9.564 1.00 84.94 87 SER A C 1
ATOM 695 O O . SER A 1 87 ? -4.615 7.200 -9.866 1.00 84.94 87 SER A O 1
ATOM 697 N N . TRP A 1 88 ? -6.322 8.064 -8.677 1.00 85.75 88 TRP A N 1
ATOM 698 C CA . TRP A 1 88 ? -6.637 6.813 -8.003 1.00 85.75 88 TRP A CA 1
ATOM 699 C C . TRP A 1 88 ? -6.980 5.702 -9.014 1.00 85.75 88 TRP A C 1
ATOM 701 O O . TRP A 1 88 ? -6.399 4.621 -8.966 1.00 85.75 88 TRP A O 1
ATOM 711 N N . GLU A 1 89 ? -7.809 6.003 -10.018 1.00 87.06 89 GLU A N 1
ATOM 712 C CA . GLU A 1 89 ? -8.261 5.051 -11.043 1.00 87.06 89 GLU A CA 1
ATOM 713 C C . GLU A 1 89 ? -7.103 4.551 -11.903 1.00 87.06 89 GLU A C 1
ATOM 715 O O . GLU A 1 89 ? -6.989 3.358 -12.181 1.00 87.06 89 GLU A O 1
ATOM 720 N N . ARG A 1 90 ? -6.214 5.460 -12.323 1.00 90.00 90 ARG A N 1
ATOM 721 C CA . ARG A 1 90 ? -5.047 5.092 -13.131 1.00 90.00 90 ARG A CA 1
ATOM 722 C C . ARG A 1 90 ? -4.037 4.283 -12.318 1.00 90.00 90 ARG A C 1
ATOM 724 O O . ARG A 1 90 ? -3.382 3.402 -12.873 1.00 90.00 90 ARG A O 1
ATOM 731 N N . SER A 1 91 ? -3.925 4.567 -11.022 1.00 88.56 91 SER A N 1
ATOM 732 C CA . SER A 1 91 ? -3.093 3.789 -10.104 1.00 88.56 91 SER A CA 1
ATOM 733 C C . SER A 1 91 ? -3.644 2.373 -9.950 1.00 88.56 91 SER A C 1
ATOM 735 O O . SER A 1 91 ? -2.900 1.420 -10.163 1.00 88.56 91 SER A O 1
ATOM 737 N N . GLU A 1 92 ? -4.944 2.210 -9.694 1.00 91.12 92 GLU A N 1
ATOM 738 C CA . GLU A 1 92 ? -5.582 0.891 -9.596 1.00 91.12 92 GLU A CA 1
ATOM 739 C C . GLU A 1 92 ? -5.477 0.093 -10.900 1.00 91.12 92 GLU A C 1
ATOM 741 O O . GLU A 1 92 ? -5.060 -1.063 -10.878 1.00 91.12 92 GLU A O 1
ATOM 746 N N . ALA A 1 93 ? -5.740 0.716 -12.053 1.00 91.44 93 ALA A N 1
ATOM 747 C CA . ALA A 1 93 ? -5.593 0.055 -13.351 1.00 91.44 93 ALA A CA 1
ATOM 748 C C . ALA A 1 93 ? -4.162 -0.473 -13.579 1.00 91.44 93 ALA A C 1
ATOM 750 O O . ALA A 1 93 ? -3.960 -1.568 -14.112 1.00 91.44 93 ALA A O 1
ATOM 751 N N . PHE A 1 94 ? -3.146 0.276 -13.141 1.00 89.75 94 PHE A N 1
ATOM 752 C CA . PHE A 1 94 ? -1.763 -0.190 -13.177 1.00 89.75 94 PHE A CA 1
ATOM 753 C C . PHE A 1 94 ? -1.516 -1.361 -12.222 1.00 89.75 94 PHE A C 1
ATOM 755 O O . PHE A 1 94 ? -0.838 -2.314 -12.611 1.00 89.75 94 PHE A O 1
ATOM 762 N N . CYS A 1 95 ? -2.061 -1.323 -11.006 1.00 89.81 95 CYS A N 1
ATOM 763 C CA . CYS A 1 95 ? -1.932 -2.416 -10.040 1.00 89.81 95 CYS A CA 1
ATOM 764 C C . CYS A 1 95 ? -2.538 -3.707 -10.600 1.00 89.81 95 CYS A C 1
ATOM 766 O O . CYS A 1 95 ? -1.857 -4.733 -10.647 1.00 89.81 95 CYS A O 1
ATOM 768 N N . GLN A 1 96 ? -3.746 -3.622 -11.164 1.00 92.31 96 GLN A N 1
ATOM 769 C CA . GLN A 1 96 ? -4.431 -4.744 -11.810 1.00 92.31 96 GLN A CA 1
ATOM 770 C C . GLN A 1 96 ? -3.613 -5.323 -12.968 1.00 92.31 96 GLN A C 1
ATOM 772 O O . GLN A 1 96 ? -3.457 -6.541 -13.076 1.00 92.31 96 GLN A O 1
ATOM 777 N N . SER A 1 97 ? -2.988 -4.466 -13.788 1.00 87.75 97 SER A N 1
ATOM 778 C CA . SER A 1 97 ? -2.097 -4.911 -14.873 1.00 87.75 97 SER A CA 1
ATOM 779 C C . SER A 1 97 ? -0.889 -5.726 -14.383 1.00 87.75 97 SER A C 1
ATOM 781 O O . SER A 1 97 ? -0.295 -6.485 -15.151 1.00 87.75 97 SER A O 1
ATOM 783 N N . ARG A 1 98 ? -0.541 -5.610 -13.094 1.00 85.06 98 ARG A N 1
ATOM 784 C CA . ARG A 1 98 ? 0.545 -6.346 -12.432 1.00 85.06 98 ARG A CA 1
ATOM 785 C C . ARG A 1 98 ? 0.065 -7.535 -11.595 1.00 85.06 98 ARG A C 1
ATOM 787 O O . ARG A 1 98 ? 0.896 -8.126 -10.902 1.00 85.06 98 ARG A O 1
ATOM 794 N N . ARG A 1 99 ? -1.213 -7.926 -11.710 1.00 88.19 99 ARG A N 1
ATOM 795 C CA . ARG A 1 99 ? -1.878 -8.911 -10.833 1.00 88.19 99 ARG A CA 1
ATOM 796 C C . ARG A 1 99 ? -1.781 -8.511 -9.367 1.00 88.19 99 ARG A C 1
ATOM 798 O O . ARG A 1 99 ? -1.275 -9.243 -8.532 1.00 88.19 99 ARG A O 1
ATOM 805 N N . GLY A 1 100 ? -2.162 -7.283 -9.087 1.00 90.81 100 GLY A N 1
ATOM 806 C CA . GLY A 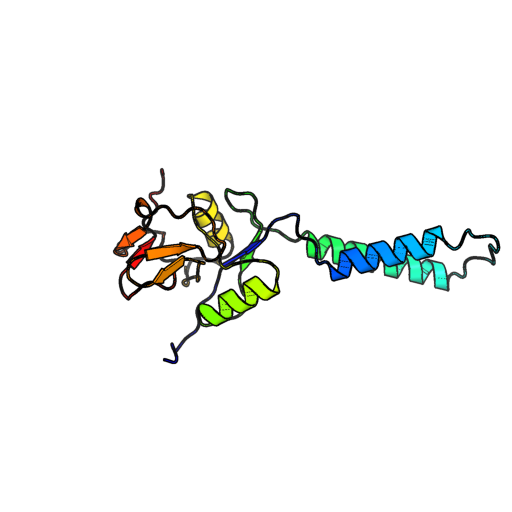1 100 ? -2.270 -6.775 -7.737 1.00 90.81 100 GLY A CA 1
ATOM 807 C C . GLY A 1 100 ? -3.376 -5.744 -7.680 1.00 90.81 100 GLY A C 1
ATOM 808 O O . GLY A 1 100 ? -4.031 -5.454 -8.680 1.00 90.81 100 GLY A O 1
ATOM 809 N N . HIS A 1 101 ? -3.540 -5.157 -6.512 1.00 94.19 101 HIS A N 1
ATOM 810 C CA . HIS A 1 101 ? -4.523 -4.113 -6.268 1.00 94.19 101 HIS A CA 1
ATOM 811 C C . HIS A 1 101 ? -3.888 -3.029 -5.416 1.00 94.19 101 HIS A C 1
ATOM 813 O O . HIS A 1 101 ? -2.935 -3.298 -4.678 1.00 94.19 101 HIS A O 1
ATOM 819 N N . LEU A 1 102 ? -4.394 -1.800 -5.506 1.00 92.00 102 LEU A N 1
ATOM 820 C CA . LEU A 1 102 ? -4.088 -0.796 -4.495 1.00 92.00 102 LEU A CA 1
ATOM 821 C C . LEU A 1 102 ? -4.329 -1.394 -3.106 1.00 92.00 102 LEU A C 1
ATOM 823 O O . LEU A 1 102 ? -5.332 -2.068 -2.873 1.00 92.00 102 LEU A O 1
ATOM 827 N N . THR A 1 103 ? -3.384 -1.162 -2.198 1.00 90.56 103 THR A N 1
ATOM 828 C CA . THR A 1 103 ? -3.307 -1.928 -0.951 1.00 90.56 103 THR A CA 1
ATOM 829 C C . THR A 1 103 ? -4.533 -1.713 -0.069 1.00 90.56 103 THR A C 1
ATOM 831 O O . THR A 1 103 ? -5.056 -0.596 0.036 1.00 90.56 103 THR A O 1
ATOM 834 N N . SER A 1 104 ? -4.988 -2.794 0.553 1.00 89.31 104 SER A N 1
ATOM 835 C CA . SER A 1 104 ? -6.024 -2.802 1.577 1.00 89.31 104 SER A CA 1
ATOM 836 C C . SER A 1 104 ? -5.380 -2.854 2.960 1.00 89.31 104 SER A C 1
ATOM 838 O O . SER A 1 104 ? -4.288 -3.391 3.153 1.00 89.31 104 SER A O 1
ATOM 840 N N . ILE A 1 105 ? -6.044 -2.235 3.933 1.00 85.94 105 ILE A N 1
ATOM 841 C CA . ILE A 1 105 ? -5.511 -2.054 5.282 1.00 85.94 105 ILE A CA 1
ATOM 842 C C . ILE A 1 105 ? -6.459 -2.691 6.289 1.00 85.94 105 ILE A C 1
ATOM 844 O O . ILE A 1 105 ? -7.620 -2.299 6.432 1.00 85.94 105 ILE A O 1
ATOM 848 N N . HIS A 1 106 ? -5.939 -3.664 7.019 1.00 85.75 106 HIS A N 1
ATOM 849 C CA . HIS A 1 106 ? -6.664 -4.441 8.012 1.00 85.75 106 HIS A CA 1
ATOM 850 C C . HIS A 1 106 ? -6.047 -4.311 9.394 1.00 85.75 106 HIS A C 1
ATOM 852 O O . HIS A 1 106 ? -6.779 -4.405 10.379 1.00 85.75 106 HIS A O 1
ATOM 858 N N . A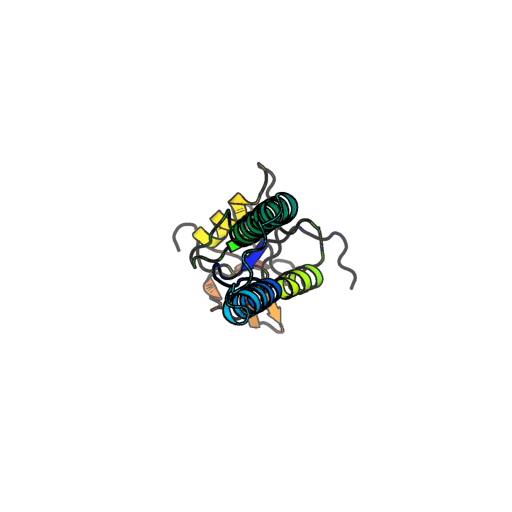SP A 1 107 ? -4.744 -4.065 9.491 1.00 82.88 107 ASP A N 1
ATOM 859 C CA . ASP A 1 107 ? -4.044 -3.942 10.764 1.00 82.88 107 ASP A CA 1
ATOM 860 C C . ASP A 1 107 ? -2.890 -2.925 10.713 1.00 82.88 107 ASP A C 1
ATOM 862 O O . ASP A 1 107 ? -2.621 -2.278 9.697 1.00 82.88 107 ASP A O 1
ATOM 866 N N . GLN A 1 108 ? -2.215 -2.753 11.850 1.00 80.81 108 GLN A N 1
ATOM 867 C CA . GLN A 1 108 ? -1.070 -1.852 11.964 1.00 80.81 108 GLN A CA 1
ATOM 868 C C . GLN A 1 108 ? 0.140 -2.324 11.134 1.00 80.81 108 GLN A C 1
ATOM 870 O O . GLN A 1 108 ? 0.907 -1.484 10.670 1.00 80.81 108 GLN A O 1
ATOM 875 N N . LYS A 1 109 ? 0.293 -3.631 10.869 1.00 87.12 109 LYS A N 1
ATOM 876 C CA . LYS A 1 109 ? 1.401 -4.153 10.050 1.00 87.12 109 LYS A CA 1
ATOM 877 C C . LYS A 1 109 ? 1.257 -3.735 8.591 1.00 87.12 109 LYS A C 1
ATOM 879 O O . LYS A 1 109 ? 2.261 -3.441 7.949 1.00 87.12 109 LYS A O 1
ATOM 884 N N . ASP A 1 110 ? 0.030 -3.663 8.078 1.00 86.62 110 ASP A N 1
ATOM 885 C CA . ASP A 1 110 ? -0.236 -3.130 6.738 1.00 86.62 110 ASP A CA 1
ATOM 886 C C . ASP A 1 110 ? 0.227 -1.666 6.625 1.00 86.62 110 ASP A C 1
ATOM 888 O O . ASP A 1 110 ? 0.894 -1.279 5.665 1.00 86.62 110 ASP A O 1
ATOM 892 N N . ILE A 1 111 ? -0.052 -0.858 7.652 1.00 81.06 111 ILE A N 1
ATOM 893 C CA . ILE A 1 111 ? 0.373 0.547 7.724 1.00 81.06 111 ILE A CA 1
ATOM 894 C C . ILE A 1 111 ? 1.897 0.657 7.791 1.00 81.06 111 ILE A C 1
ATOM 896 O O . ILE A 1 111 ? 2.489 1.482 7.090 1.00 81.06 111 ILE A O 1
ATOM 900 N N . ASP A 1 112 ? 2.535 -0.160 8.625 1.00 83.88 112 ASP A N 1
ATOM 901 C CA . ASP A 1 112 ? 3.985 -0.145 8.810 1.00 83.88 112 ASP A CA 1
ATOM 902 C C . ASP A 1 112 ? 4.714 -0.557 7.521 1.00 83.88 112 ASP A C 1
ATOM 904 O O . ASP A 1 112 ? 5.699 0.080 7.138 1.00 83.88 112 ASP A O 1
ATOM 908 N N . ALA A 1 113 ? 4.177 -1.538 6.788 1.00 86.38 113 ALA A N 1
ATOM 909 C CA . ALA A 1 113 ? 4.696 -1.955 5.488 1.00 86.38 113 ALA A CA 1
ATOM 910 C C . ALA A 1 113 ? 4.631 -0.827 4.444 1.00 86.38 113 ALA A C 1
ATOM 912 O O . ALA A 1 113 ? 5.588 -0.613 3.701 1.00 86.38 113 ALA A O 1
ATOM 913 N N . ILE A 1 114 ? 3.533 -0.062 4.406 1.00 83.12 114 ILE A N 1
ATOM 914 C CA . ILE A 1 114 ? 3.397 1.103 3.516 1.00 83.12 114 ILE A CA 1
ATOM 915 C C . ILE A 1 114 ? 4.375 2.210 3.925 1.00 83.12 114 ILE A C 1
ATOM 917 O O . ILE A 1 114 ? 5.035 2.802 3.070 1.00 83.12 114 ILE A O 1
ATOM 921 N N . LYS A 1 115 ? 4.514 2.480 5.230 1.00 79.75 115 LYS A N 1
ATOM 922 C CA . LYS A 1 115 ? 5.455 3.484 5.753 1.00 79.75 115 LYS A CA 1
ATOM 923 C C . LYS A 1 115 ? 6.901 3.153 5.406 1.00 79.75 115 LYS A C 1
ATOM 925 O O . LYS A 1 115 ? 7.648 4.060 5.053 1.00 79.75 115 LYS A O 1
ATOM 930 N N . ALA A 1 116 ? 7.278 1.875 5.423 1.00 82.81 116 ALA A N 1
ATOM 931 C CA . ALA A 1 116 ? 8.607 1.431 5.011 1.00 82.81 116 ALA A CA 1
ATOM 932 C C . ALA A 1 116 ? 8.933 1.759 3.536 1.00 82.81 116 ALA A C 1
ATOM 934 O O . ALA A 1 116 ? 10.104 1.795 3.160 1.00 82.81 116 ALA A O 1
ATOM 935 N N . LEU A 1 117 ? 7.925 2.038 2.696 1.00 78.50 117 LEU A N 1
ATOM 936 C CA . LEU A 1 117 ? 8.107 2.484 1.309 1.00 78.50 117 LEU A CA 1
ATOM 937 C C . LEU A 1 117 ? 8.311 4.005 1.162 1.00 78.50 117 LEU A C 1
ATOM 939 O O . LEU A 1 117 ? 8.643 4.490 0.070 1.00 78.50 117 LEU A O 1
ATOM 943 N N . ALA A 1 118 ? 8.080 4.785 2.219 1.00 72.50 118 ALA A N 1
ATOM 944 C CA . ALA A 1 118 ? 8.302 6.223 2.215 1.00 72.50 118 ALA A CA 1
ATOM 945 C C . ALA A 1 118 ? 9.788 6.522 2.473 1.00 72.50 118 ALA A C 1
ATOM 947 O O . ALA A 1 118 ? 10.338 6.184 3.517 1.00 72.50 118 ALA A O 1
ATOM 948 N N . ALA A 1 119 ? 10.455 7.174 1.518 1.00 60.16 119 ALA A N 1
ATOM 949 C CA . ALA A 1 119 ? 11.812 7.668 1.721 1.00 60.16 119 ALA A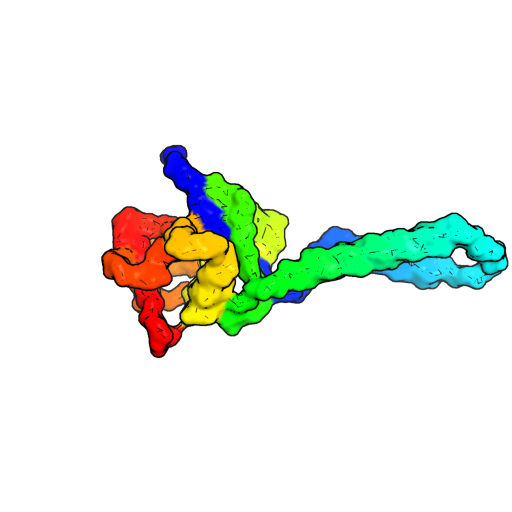 CA 1
ATOM 950 C C . ALA A 1 119 ? 11.754 8.905 2.634 1.00 60.16 119 ALA A C 1
ATOM 952 O O . ALA A 1 119 ? 11.296 9.949 2.181 1.00 60.16 119 ALA A O 1
ATOM 953 N N . SER A 1 120 ? 12.158 8.725 3.898 1.00 53.16 120 SER A N 1
ATOM 954 C CA . SER A 1 120 ? 12.441 9.722 4.951 1.00 53.16 120 SER A CA 1
ATOM 955 C C . SER A 1 120 ? 11.482 10.919 5.117 1.00 53.16 120 SER A C 1
ATOM 957 O O . SER A 1 120 ? 11.392 11.797 4.263 1.00 53.16 120 SER A O 1
ATOM 959 N N . GLU A 1 121 ? 10.880 10.982 6.308 1.00 47.66 121 GLU A N 1
ATOM 960 C CA . GLU A 1 121 ? 10.300 12.133 7.039 1.00 47.66 121 GLU A CA 1
ATOM 961 C C . GLU A 1 121 ? 9.159 12.957 6.416 1.00 47.66 121 GLU A C 1
ATOM 963 O O . GLU A 1 121 ? 8.330 13.479 7.158 1.00 47.66 121 GLU A O 1
ATOM 968 N N . GLU A 1 122 ? 8.994 12.999 5.096 1.00 51.97 122 GLU A N 1
ATOM 969 C CA . GLU A 1 122 ? 7.816 13.604 4.470 1.00 51.97 122 GLU A CA 1
ATOM 970 C C . GLU A 1 122 ? 6.858 12.512 4.009 1.00 51.97 122 GLU A C 1
ATOM 972 O O . GLU A 1 122 ? 6.951 12.000 2.888 1.00 51.97 122 GLU A O 1
ATOM 977 N N . CYS A 1 123 ? 5.904 12.157 4.866 1.00 55.00 123 CYS A N 1
ATOM 978 C CA . CYS A 1 123 ? 4.800 11.289 4.481 1.00 55.00 123 CYS A CA 1
ATOM 979 C C . CYS A 1 123 ? 3.914 11.963 3.424 1.00 55.00 123 CYS A C 1
ATOM 981 O O . CYS A 1 123 ? 2.896 12.586 3.716 1.00 55.00 123 CYS A O 1
ATOM 983 N N . LYS A 1 124 ? 4.323 11.846 2.161 1.00 60.22 124 LYS A N 1
ATOM 984 C CA . LYS A 1 124 ? 3.514 12.194 0.996 1.00 60.22 124 LYS A CA 1
ATOM 985 C C . LYS A 1 124 ? 2.428 11.132 0.880 1.00 60.22 124 LYS A C 1
ATOM 987 O O . LYS A 1 124 ? 2.750 9.951 0.852 1.00 60.22 124 LYS A O 1
ATOM 992 N N . SER A 1 125 ? 1.173 11.570 0.833 1.00 70.81 125 SER A N 1
ATOM 993 C CA . SER A 1 125 ? -0.002 10.711 0.680 1.00 70.81 125 SER A CA 1
ATOM 994 C C . SER A 1 125 ? 0.203 9.581 -0.346 1.00 70.81 125 SER A C 1
ATOM 996 O O . SER A 1 125 ? 0.654 9.830 -1.474 1.00 70.81 125 SER A O 1
ATOM 998 N N . PHE A 1 126 ? -0.168 8.363 0.054 1.00 77.94 126 PHE A N 1
ATOM 999 C CA . PHE A 1 126 ? -0.287 7.187 -0.795 1.00 77.94 126 PHE A CA 1
ATOM 1000 C C . PHE A 1 126 ? -1.750 6.822 -1.021 1.00 77.94 126 PHE A C 1
ATOM 1002 O O . PHE A 1 126 ? -2.485 6.626 -0.054 1.00 77.94 126 PHE A O 1
ATOM 1009 N N . TRP A 1 127 ? -2.143 6.618 -2.280 1.00 84.88 127 TRP A N 1
ATOM 1010 C CA . TRP A 1 127 ? -3.400 5.944 -2.581 1.00 84.88 127 TRP A CA 1
ATOM 1011 C C . TRP A 1 127 ? -3.410 4.511 -2.050 1.00 84.88 127 TRP A C 1
ATOM 1013 O O . TRP A 1 127 ? -2.439 3.763 -2.204 1.00 84.88 127 TRP A O 1
ATOM 1023 N N . THR A 1 128 ? -4.564 4.144 -1.506 1.00 84.12 128 THR A N 1
ATOM 1024 C CA . THR A 1 128 ? -4.969 2.799 -1.085 1.00 84.12 128 THR A CA 1
ATOM 1025 C C . THR A 1 128 ? -6.219 2.358 -1.824 1.00 84.12 128 THR A C 1
ATOM 1027 O O . THR A 1 128 ? -6.908 3.170 -2.441 1.00 84.12 128 THR A O 1
ATOM 1030 N N . GLY A 1 129 ? -6.554 1.074 -1.734 1.00 87.88 129 GLY A N 1
ATOM 1031 C CA . GLY A 1 129 ? -7.658 0.467 -2.470 1.00 87.88 129 GLY A CA 1
ATOM 1032 C C . GLY A 1 129 ? -9.057 0.826 -1.971 1.00 87.88 129 GLY A C 1
ATOM 1033 O O . GLY A 1 129 ? -10.029 0.205 -2.392 1.00 87.88 129 GLY A O 1
ATOM 1034 N N . GLY A 1 130 ? -9.183 1.759 -1.028 1.00 83.88 130 GLY A N 1
ATOM 1035 C CA . GLY A 1 130 ? -10.462 2.117 -0.429 1.00 83.88 130 GLY A CA 1
ATOM 1036 C C . GLY A 1 130 ? -11.293 2.961 -1.390 1.00 83.88 130 GLY A C 1
ATOM 1037 O O . GLY A 1 130 ? -10.826 3.993 -1.875 1.00 83.88 130 GLY A O 1
ATOM 1038 N N . GLN A 1 131 ? -12.538 2.552 -1.625 1.00 81.81 131 GLN A N 1
ATOM 1039 C CA . GLN A 1 131 ? -13.529 3.325 -2.378 1.00 81.81 131 GLN A CA 1
ATOM 1040 C C . GLN A 1 131 ? -14.869 3.351 -1.636 1.00 81.81 131 GLN A C 1
ATOM 1042 O O . GLN A 1 131 ? -15.247 2.360 -1.010 1.00 81.81 131 GLN A O 1
ATOM 1047 N N . CYS A 1 132 ? -15.611 4.459 -1.738 1.00 76.56 132 CYS A N 1
ATOM 1048 C CA . CYS A 1 132 ? -17.007 4.538 -1.301 1.00 76.56 132 CYS A CA 1
ATOM 1049 C C . CYS A 1 132 ? -17.910 4.911 -2.475 1.00 76.56 132 CYS A C 1
ATOM 1051 O O . CYS A 1 132 ? -17.638 5.862 -3.202 1.00 76.56 132 CYS A O 1
ATOM 1053 N N . ARG A 1 133 ? -19.026 4.200 -2.623 1.00 75.38 133 ARG A N 1
ATOM 1054 C CA . ARG A 1 133 ? -20.090 4.530 -3.575 1.00 75.38 133 ARG A CA 1
ATOM 1055 C C . ARG A 1 133 ? -21.424 4.518 -2.846 1.00 75.38 133 ARG A C 1
ATOM 1057 O O . ARG A 1 133 ? -21.771 3.525 -2.211 1.00 75.38 133 ARG A O 1
ATOM 1064 N N . SER A 1 134 ? -22.155 5.631 -2.909 1.00 78.31 134 SER A N 1
ATOM 1065 C CA . SER A 1 134 ? -23.493 5.767 -2.308 1.00 78.31 134 SER A CA 1
ATOM 1066 C C . SER A 1 134 ? -23.548 5.339 -0.831 1.00 78.31 134 SER A C 1
ATOM 1068 O O . SER A 1 134 ? -24.438 4.599 -0.418 1.00 78.31 134 SER A O 1
ATOM 1070 N N . GLY A 1 135 ? -22.553 5.755 -0.041 1.00 72.75 135 GLY A N 1
ATOM 1071 C CA . GLY A 1 135 ? -22.467 5.443 1.391 1.00 72.75 135 GLY A CA 1
ATOM 1072 C C . GLY A 1 135 ? -21.990 4.026 1.736 1.00 72.75 135 GLY A C 1
ATOM 1073 O O . GLY A 1 135 ? -21.889 3.702 2.916 1.00 72.75 135 GLY A O 1
ATOM 1074 N N . LYS A 1 136 ? -21.665 3.186 0.745 1.00 78.75 136 LYS A N 1
ATOM 1075 C CA . LYS A 1 136 ? -21.070 1.859 0.955 1.00 78.75 136 LYS A CA 1
ATOM 1076 C C . LYS A 1 136 ? -19.599 1.886 0.582 1.00 78.75 136 LYS A C 1
ATOM 1078 O O . LYS A 1 136 ? -19.259 2.295 -0.526 1.00 78.75 136 LYS A O 1
ATOM 1083 N N . CYS A 1 137 ? -18.747 1.438 1.494 1.00 80.56 137 CYS A N 1
ATOM 1084 C CA . CYS A 1 137 ? -17.301 1.463 1.325 1.00 80.56 137 CYS A CA 1
ATOM 1085 C C . CYS A 1 137 ? -16.735 0.045 1.292 1.00 80.56 137 CYS A C 1
ATOM 1087 O O . CYS A 1 137 ? -17.283 -0.864 1.915 1.00 80.56 137 CYS A O 1
ATOM 1089 N N . SER A 1 138 ? -15.674 -0.143 0.515 1.00 86.31 138 SER A N 1
ATOM 1090 C CA . SER A 1 138 ? -15.065 -1.452 0.267 1.00 86.31 138 SER A CA 1
ATOM 1091 C C . SER A 1 138 ? -13.624 -1.294 -0.202 1.00 86.31 138 SER A C 1
ATOM 1093 O O . SER A 1 138 ? -13.256 -0.236 -0.722 1.00 86.31 138 SER A O 1
ATOM 1095 N N . TRP A 1 139 ? -12.842 -2.361 -0.064 1.00 90.50 139 TRP A N 1
ATOM 1096 C CA . TRP A 1 139 ? -11.545 -2.494 -0.714 1.00 90.50 139 TRP A CA 1
ATOM 1097 C C . TRP A 1 139 ? -11.707 -3.041 -2.136 1.00 90.50 139 TRP A C 1
ATOM 1099 O O . TRP A 1 139 ? -12.511 -3.944 -2.370 1.00 90.50 139 TRP A O 1
ATOM 1109 N N . VAL A 1 140 ? -10.956 -2.497 -3.095 1.00 90.88 140 VAL A N 1
ATOM 1110 C CA . VAL A 1 140 ? -10.977 -2.949 -4.503 1.00 90.88 140 VAL A CA 1
ATOM 1111 C C . VAL A 1 140 ? -10.426 -4.357 -4.715 1.00 90.88 140 VAL A C 1
ATOM 1113 O O . VAL A 1 140 ? -10.785 -4.989 -5.703 1.00 90.88 140 VAL A O 1
ATOM 1116 N N . ASP A 1 141 ? -9.615 -4.863 -3.787 1.00 91.62 141 ASP A N 1
ATOM 1117 C CA . ASP A 1 141 ? -9.112 -6.243 -3.794 1.00 91.62 141 ASP A CA 1
ATOM 1118 C C . ASP A 1 141 ? -10.166 -7.273 -3.328 1.00 91.62 141 ASP A C 1
ATOM 1120 O O . ASP A 1 141 ? -9.914 -8.475 -3.350 1.00 91.62 141 ASP A O 1
ATOM 1124 N N . GLY A 1 142 ? -11.346 -6.815 -2.887 1.00 91.44 142 GLY A N 1
ATOM 1125 C CA . GLY A 1 142 ? -12.436 -7.663 -2.396 1.00 91.44 142 GLY A CA 1
ATOM 1126 C C . GLY A 1 142 ? -12.252 -8.195 -0.971 1.00 91.44 142 GLY A C 1
ATOM 1127 O O . GLY A 1 142 ? -13.084 -8.973 -0.501 1.00 91.44 142 GLY A O 1
ATOM 1128 N N . SER A 1 143 ? -11.198 -7.785 -0.265 1.00 90.81 143 SER A N 1
ATOM 1129 C CA . SER A 1 143 ? -10.950 -8.182 1.121 1.00 90.81 143 SER A CA 1
ATOM 1130 C C . SER A 1 143 ? -11.996 -7.616 2.093 1.00 90.81 143 SER A C 1
ATOM 1132 O O . SER A 1 143 ? -12.723 -6.657 1.808 1.00 90.81 143 SER A O 1
ATOM 1134 N N . SER A 1 144 ? -12.085 -8.216 3.285 1.00 89.88 144 SER A N 1
ATOM 1135 C CA . SER A 1 144 ? -13.053 -7.807 4.306 1.00 89.88 144 SER A CA 1
ATOM 1136 C C . SER A 1 144 ? -12.845 -6.350 4.728 1.00 89.88 144 SER A C 1
ATOM 1138 O O . SER A 1 144 ? -11.764 -5.976 5.189 1.00 89.88 144 SER A O 1
ATOM 1140 N N . PHE A 1 145 ? -13.902 -5.547 4.636 1.00 84.31 145 PHE A N 1
ATOM 1141 C CA . PHE A 1 145 ? -13.890 -4.140 5.021 1.00 84.31 145 PHE A CA 1
ATOM 1142 C C . PHE A 1 145 ? -14.522 -3.952 6.407 1.00 84.31 145 PHE A C 1
ATOM 1144 O O . PHE A 1 145 ? -15.684 -4.305 6.610 1.00 84.31 145 PHE A O 1
ATOM 1151 N N . ASP A 1 146 ? -13.780 -3.374 7.354 1.00 82.81 146 ASP A N 1
ATOM 1152 C CA . ASP A 1 146 ? -14.298 -3.021 8.682 1.00 82.81 146 ASP A CA 1
ATOM 1153 C C . ASP A 1 146 ? -14.599 -1.524 8.748 1.00 82.81 146 ASP A C 1
ATOM 1155 O O . ASP A 1 146 ? -13.703 -0.704 8.941 1.00 82.81 146 ASP A O 1
ATOM 1159 N N . SER A 1 147 ? -15.878 -1.161 8.639 1.00 74.38 147 SER A N 1
ATOM 1160 C CA . SER A 1 147 ? -16.309 0.238 8.673 1.00 74.38 147 SER A CA 1
ATOM 1161 C C . SER A 1 147 ? -15.959 0.962 9.974 1.00 74.38 147 SER A C 1
ATOM 1163 O O . SER A 1 147 ? -15.920 2.186 9.967 1.00 74.38 147 SER A O 1
ATOM 1165 N N . LYS A 1 148 ? -15.691 0.254 11.083 1.00 75.31 148 LYS A N 1
ATOM 1166 C CA . LYS A 1 148 ? -15.293 0.880 12.358 1.00 75.31 148 LYS A CA 1
ATOM 1167 C C . LYS A 1 148 ? -13.876 1.452 12.309 1.00 75.31 148 LYS A C 1
ATOM 1169 O O . LYS A 1 148 ? -13.571 2.374 13.059 1.00 75.31 148 LYS A O 1
ATOM 1174 N N . LYS A 1 149 ? -13.031 0.927 11.416 1.00 70.12 149 LYS A N 1
ATOM 1175 C CA . LYS A 1 149 ? -11.661 1.406 11.168 1.00 70.12 149 LYS A CA 1
ATOM 1176 C C . LYS A 1 149 ? -11.621 2.626 10.242 1.00 70.12 149 LYS A C 1
ATOM 1178 O O . LYS A 1 149 ? -10.547 3.157 9.975 1.00 70.12 149 LYS A O 1
ATOM 1183 N N . PHE A 1 150 ? -12.777 3.099 9.776 1.00 68.88 150 PHE A N 1
ATOM 1184 C CA . PHE A 1 150 ? -12.920 4.247 8.886 1.00 68.88 150 PHE A CA 1
ATOM 1185 C C . PHE A 1 150 ? -13.822 5.311 9.503 1.00 68.88 150 PHE A C 1
ATOM 1187 O O . PHE A 1 150 ? -14.831 5.008 10.131 1.00 68.88 150 PHE A O 1
ATOM 1194 N N . GLY A 1 151 ? -13.477 6.581 9.315 1.00 61.81 151 GLY A N 1
ATOM 1195 C CA . GLY A 1 151 ? -14.309 7.684 9.789 1.00 61.81 151 GLY A CA 1
ATOM 1196 C C . GLY A 1 151 ? -13.798 9.035 9.314 1.00 61.81 151 GLY A C 1
ATOM 1197 O O . GLY A 1 151 ? -13.099 9.129 8.310 1.00 61.81 151 GLY A O 1
ATOM 1198 N N . GLU A 1 152 ? -14.153 10.100 10.023 1.00 61.19 152 GLU A N 1
ATOM 1199 C CA . GLU A 1 152 ? -13.632 11.433 9.718 1.00 61.19 152 GLU A CA 1
ATOM 1200 C C . GLU A 1 152 ? -12.113 11.474 9.888 1.00 61.19 152 GLU A C 1
ATOM 1202 O O . GLU A 1 152 ? -11.565 10.871 10.817 1.00 61.19 152 GLU A O 1
ATOM 1207 N N . LYS A 1 153 ? -11.430 12.182 8.984 1.00 57.97 153 LYS A N 1
ATOM 1208 C CA . LYS A 1 153 ? -9.979 12.354 9.039 1.00 57.97 153 LYS A CA 1
ATOM 1209 C C . LYS A 1 153 ? -9.613 13.104 10.320 1.00 57.97 153 LYS A C 1
ATOM 1211 O O . LYS A 1 153 ? -9.925 14.285 10.463 1.00 57.97 153 LYS A O 1
ATOM 1216 N N . ARG A 1 154 ? -8.923 12.440 11.252 1.00 56.41 154 ARG A N 1
ATOM 1217 C CA . ARG A 1 154 ? -8.440 13.100 12.471 1.00 56.41 154 ARG A CA 1
ATOM 1218 C C . ARG A 1 154 ? -7.202 13.958 12.174 1.00 56.41 154 ARG A C 1
ATOM 1220 O O . ARG A 1 154 ? -6.230 13.434 11.619 1.00 56.41 154 ARG A O 1
ATOM 1227 N N . PRO A 1 155 ? -7.191 15.251 12.551 1.00 52.44 155 PRO A N 1
ATOM 1228 C CA . PRO A 1 155 ? -5.997 16.081 12.430 1.00 52.44 155 PRO A CA 1
ATOM 1229 C C . PRO A 1 155 ? -4.850 15.529 13.297 1.00 52.44 155 PRO A C 1
ATOM 1231 O O . PRO A 1 155 ? -5.083 14.974 14.367 1.00 52.44 155 PRO A O 1
ATOM 1234 N N . ASN A 1 156 ? -3.609 15.693 12.825 1.00 52.00 156 ASN A N 1
ATOM 1235 C CA . ASN A 1 156 ? -2.357 15.382 13.538 1.00 52.00 156 ASN A CA 1
ATOM 1236 C C . ASN A 1 156 ? -2.147 13.923 13.988 1.00 52.00 156 ASN A C 1
ATOM 1238 O O . ASN A 1 156 ? -1.511 13.677 15.010 1.00 52.00 156 ASN A O 1
ATOM 1242 N N . THR A 1 157 ? -2.633 12.940 13.230 1.00 54.34 157 THR A N 1
ATOM 1243 C CA . THR A 1 157 ? -2.296 11.528 13.479 1.00 54.34 157 THR A CA 1
ATOM 1244 C C . THR A 1 157 ? -1.212 11.033 12.516 1.00 54.34 157 THR A C 1
ATOM 1246 O O . THR A 1 157 ? -1.127 11.482 11.374 1.00 54.34 157 THR A O 1
ATOM 1249 N N . SER A 1 158 ? -0.396 10.062 12.945 1.00 50.06 158 SER A N 1
ATOM 1250 C CA . SER A 1 158 ? 0.675 9.433 12.142 1.00 50.06 158 SER A CA 1
ATOM 1251 C C . SER A 1 158 ? 0.171 8.634 10.921 1.00 50.06 158 SER A C 1
ATOM 1253 O O . SER A 1 158 ? 0.959 7.970 10.243 1.00 50.06 158 SER A O 1
ATOM 1255 N N . TYR A 1 159 ? -1.139 8.693 10.650 1.00 52.97 159 TYR A N 1
ATOM 1256 C CA . TYR A 1 159 ? -1.864 8.085 9.532 1.00 52.97 159 TYR A CA 1
ATOM 1257 C C . TYR A 1 159 ? -2.059 9.051 8.350 1.00 52.97 159 TYR A C 1
ATOM 1259 O O . TYR A 1 159 ? -2.630 8.669 7.334 1.00 52.97 159 TYR A O 1
ATOM 1267 N N . GLN A 1 160 ? -1.527 10.278 8.437 1.00 55.88 160 GLN A N 1
ATOM 1268 C CA . GLN A 1 160 ? -1.539 11.296 7.370 1.00 55.88 160 GLN A CA 1
ATOM 1269 C C . GLN A 1 160 ? -0.867 10.865 6.047 1.00 55.88 160 GLN A C 1
ATOM 1271 O O . GLN A 1 160 ? -0.938 11.591 5.061 1.00 55.88 160 GLN A O 1
ATOM 1276 N N . CYS A 1 161 ? -0.222 9.698 6.017 1.00 56.44 161 CYS A N 1
ATOM 1277 C CA . CYS A 1 161 ? 0.476 9.150 4.855 1.00 56.44 161 CYS A CA 1
ATOM 1278 C C . CYS A 1 161 ? -0.426 8.360 3.900 1.00 56.44 161 CYS A C 1
ATOM 1280 O O . CYS A 1 161 ? 0.045 7.938 2.848 1.00 56.44 161 CYS A O 1
ATOM 1282 N N . ILE A 1 162 ? -1.667 8.071 4.289 1.00 66.69 162 ILE A N 1
ATOM 1283 C CA . ILE A 1 162 ? -2.512 7.079 3.629 1.00 66.69 162 ILE A CA 1
ATOM 1284 C C . ILE A 1 162 ? -3.833 7.738 3.252 1.00 66.69 162 ILE A C 1
ATOM 1286 O O . ILE A 1 162 ? -4.578 8.183 4.122 1.00 66.69 162 ILE A O 1
ATOM 1290 N N . GLU A 1 163 ? -4.130 7.772 1.959 1.00 64.94 163 GLU A N 1
ATOM 1291 C CA . GLU A 1 163 ? -5.384 8.292 1.428 1.00 64.94 163 GLU A CA 1
ATOM 1292 C C . GLU A 1 163 ? -6.123 7.195 0.655 1.00 64.94 163 GLU A C 1
ATOM 1294 O O . GLU A 1 163 ? -5.546 6.305 0.025 1.00 64.94 163 GLU A O 1
ATOM 1299 N N . SER A 1 164 ? -7.443 7.254 0.704 1.00 65.50 164 SER A N 1
ATOM 1300 C CA . SER A 1 164 ? -8.342 6.438 -0.114 1.00 65.50 164 SER A CA 1
ATOM 1301 C C . SER A 1 164 ? -9.131 7.371 -1.034 1.00 65.50 164 SER A C 1
ATOM 1303 O O . SER A 1 164 ? -9.072 8.589 -0.879 1.00 65.50 164 SER A O 1
ATOM 1305 N N . SER A 1 165 ? -9.923 6.832 -1.959 1.00 58.38 165 SER A N 1
ATOM 1306 C CA . SER A 1 165 ? -10.771 7.616 -2.878 1.00 58.38 165 SER A CA 1
ATOM 1307 C C . SER A 1 165 ? -11.967 8.319 -2.183 1.00 58.38 165 SER A C 1
ATOM 1309 O O . SER A 1 165 ? -13.017 8.536 -2.782 1.00 58.38 165 SER A O 1
ATOM 1311 N N . PHE A 1 166 ? -11.901 8.624 -0.882 1.00 59.53 166 PHE A N 1
ATOM 1312 C CA . PHE A 1 166 ? -13.083 9.088 -0.153 1.00 59.53 166 PHE A CA 1
ATOM 1313 C C . PHE A 1 166 ? -13.490 10.525 -0.496 1.00 59.53 166 PHE A C 1
ATOM 1315 O O . PHE A 1 166 ? -12.662 11.386 -0.790 1.00 59.53 166 PHE A O 1
ATOM 1322 N N . GLU A 1 167 ? -14.803 10.779 -0.391 1.00 50.62 167 GLU A N 1
ATOM 1323 C CA . GLU A 1 167 ? -15.395 12.118 -0.301 1.00 50.62 167 GLU A CA 1
ATOM 1324 C C . GLU A 1 167 ? -14.532 13.023 0.597 1.00 50.62 167 GLU A C 1
ATOM 1326 O O . GLU A 1 167 ? -14.061 12.576 1.649 1.00 50.62 167 GLU A O 1
ATOM 1331 N N . LYS A 1 168 ? -14.338 14.294 0.205 1.00 50.06 168 LYS A N 1
ATOM 1332 C CA . LYS A 1 168 ? -13.557 15.278 0.979 1.00 50.06 168 LYS A CA 1
ATOM 1333 C C . LYS A 1 168 ? -13.870 15.169 2.483 1.00 50.06 168 LYS A C 1
ATOM 1335 O O . LYS A 1 168 ? -14.988 15.458 2.893 1.00 50.06 168 LYS A O 1
ATOM 1340 N N . GLY A 1 169 ? -12.875 14.793 3.295 1.00 46.62 169 GLY A N 1
ATOM 1341 C CA . GLY A 1 169 ? -12.951 14.811 4.767 1.00 46.62 169 GLY A CA 1
ATOM 1342 C C . GLY A 1 169 ? -13.006 13.453 5.484 1.00 46.62 169 GLY A C 1
ATOM 1343 O O . GLY A 1 169 ? -12.905 13.429 6.711 1.00 46.62 169 GLY A O 1
ATOM 1344 N N . LYS A 1 170 ? -13.111 12.322 4.774 1.00 53.31 170 LYS A N 1
ATOM 1345 C CA . LYS A 1 170 ? -13.085 10.971 5.379 1.00 53.31 170 LYS A CA 1
ATOM 1346 C C . LYS A 1 170 ? -11.728 10.284 5.184 1.00 53.31 170 LYS A C 1
ATOM 1348 O O . LYS A 1 170 ? -11.087 10.471 4.157 1.00 53.31 170 LYS A O 1
ATOM 1353 N N . GLY A 1 171 ? -11.297 9.488 6.162 1.00 61.09 171 GLY A N 1
ATOM 1354 C CA . GLY A 1 171 ? -10.016 8.776 6.162 1.00 61.09 171 GLY A CA 1
ATOM 1355 C C . GLY A 1 171 ? -10.015 7.522 7.046 1.00 61.09 171 GLY A C 1
ATOM 1356 O O . GLY A 1 171 ? -11.021 7.157 7.661 1.00 61.09 171 GLY A O 1
ATOM 1357 N N . LEU A 1 172 ? -8.870 6.842 7.099 1.00 63.72 172 LEU A N 1
ATOM 1358 C CA . LEU A 1 172 ? -8.645 5.697 7.985 1.00 63.72 172 LEU A CA 1
ATOM 1359 C C . LEU A 1 172 ? -8.411 6.161 9.427 1.00 63.72 172 LEU A C 1
ATOM 1361 O O . LEU A 1 172 ? -7.596 7.043 9.683 1.00 63.72 172 LEU A O 1
ATOM 1365 N N . ASN A 1 173 ? -9.099 5.516 10.366 1.00 59.91 173 ASN A N 1
ATOM 1366 C CA . ASN A 1 173 ? -8.987 5.708 11.810 1.00 59.91 173 ASN A CA 1
ATOM 1367 C C . ASN A 1 173 ? -8.575 4.387 12.471 1.00 59.91 173 ASN A C 1
ATOM 1369 O O . ASN A 1 173 ? -9.291 3.842 13.310 1.00 59.91 173 ASN A O 1
ATOM 1373 N N . ILE A 1 174 ? -7.428 3.848 12.067 1.00 58.12 174 ILE A N 1
ATOM 1374 C CA . ILE A 1 174 ? -6.851 2.670 12.717 1.00 58.12 174 ILE A CA 1
ATOM 1375 C C . ILE A 1 174 ? -6.123 3.156 13.965 1.00 58.12 174 ILE A C 1
ATOM 1377 O O . ILE A 1 174 ? -5.352 4.107 13.898 1.00 58.12 174 ILE A O 1
ATOM 1381 N N . LEU A 1 175 ? -6.424 2.567 15.121 1.00 51.78 175 LEU A N 1
ATOM 1382 C CA . LEU A 1 175 ? -5.745 2.903 16.368 1.00 51.78 175 LEU A CA 1
ATOM 1383 C C . LEU A 1 175 ? -4.472 2.053 16.476 1.00 51.78 175 LEU A C 1
ATOM 1385 O O . LEU A 1 175 ? -4.484 0.899 16.054 1.00 51.78 175 LEU A O 1
ATOM 1389 N N . PRO A 1 176 ? -3.392 2.557 17.093 1.00 46.16 176 PRO A N 1
ATOM 1390 C CA . PRO A 1 176 ? -2.112 1.845 17.152 1.00 46.16 176 PRO A CA 1
ATOM 1391 C C . PRO A 1 176 ? -2.149 0.515 17.936 1.00 46.16 176 PRO A C 1
ATOM 1393 O O . PRO A 1 176 ? -1.151 -0.194 17.954 1.00 46.16 176 PRO A O 1
ATOM 1396 N N . ASN A 1 177 ? -3.288 0.160 18.551 1.00 44.38 177 ASN A N 1
ATOM 1397 C CA . ASN A 1 177 ? -3.484 -1.042 19.371 1.00 44.38 177 ASN A CA 1
ATOM 1398 C C . ASN A 1 177 ? -4.709 -1.892 18.952 1.00 44.38 177 ASN A C 1
ATOM 1400 O O . ASN A 1 177 ? -5.224 -2.643 19.780 1.00 44.38 177 ASN A O 1
ATOM 1404 N N . SER A 1 178 ? -5.234 -1.730 17.729 1.00 48.66 178 SER A N 1
ATOM 1405 C CA . SER A 1 178 ? -6.397 -2.494 17.224 1.00 48.66 178 SER A CA 1
ATOM 1406 C C . SER A 1 178 ? -6.030 -3.625 16.278 1.00 48.66 178 SER A C 1
ATOM 1408 O O . SER A 1 178 ? -5.140 -3.388 15.433 1.00 48.66 178 SER A O 1
#

Secondary structure (DSSP, 8-state):
----S-BEEEEEEETT---HHHHHHHHHHHHHHHHS---------HHHHHHHHHHHHHHHHHHHHHH----B-TTSEEEEE-SS-B-HHHHHHHHHHTT-EEPP--SHHHHHHHHTTS-SS----EE-SEEEETTEEEETT-PPP-GGGEEE--TT-TTTTEE-S-STTEEE---TT-

Organism: Haemonchus placei (NCBI:txid6290)

Sequence (178 aa):
MDDGMGQSFAYEKHKNEMHPKEEEFEKLLMYSVIKNPISSLCRISVVMERLLQLFLGYLTVAVVSGITCVQLNGRNHCIHKGSHKWSWERSEAFCQSRRGHLTSIHDQKDIDAIKALAASEECKSFWTGGQCRSGKCSWVDGSSFDSKKFGEKRPNTSYQCIESSFEKGKGLNILPNS

Foldseek 3Di:
DPPPWFFKAKKWAALPDQDVVLVVVVVVVVVVVVVDDCPDPPPCPPVNVVVVVVVVVVNVVSVVVSNPQVFAAPVRIRMDIDPDRHDLVVVQVVQVVVRIGGADDDAVRSVVRVVVNDDDDDLTAHEGQWDDDPNDIDGPVRDDDDCVQKDFDDPPDPQVNYDYPDDPGIDGNHDNVD

pLDDT: mean 71.2, std 15.41, range [37.12, 94.19]